Protein AF-A0A843SVW3-F1 (afdb_monomer_lite)

Foldseek 3Di:
DDDDPPDDDDDDDDDPDQKDWDWDWDQDPVGTWIKIWIWGDDPQWIWGWIQTVPPGIDIDIGGDDD

Structure (mmCIF, N/CA/C/O backbone):
data_AF-A0A843SVW3-F1
#
_entry.id   AF-A0A843SVW3-F1
#
loop_
_atom_site.group_PDB
_atom_site.id
_atom_site.type_symbol
_atom_site.label_atom_id
_atom_site.label_alt_id
_atom_site.label_comp_id
_atom_site.label_asym_id
_atom_site.label_entity_id
_atom_site.label_seq_id
_atom_site.pdbx_PDB_ins_code
_atom_site.Cartn_x
_atom_site.Cartn_y
_atom_site.Cartn_z
_atom_site.occupancy
_atom_sit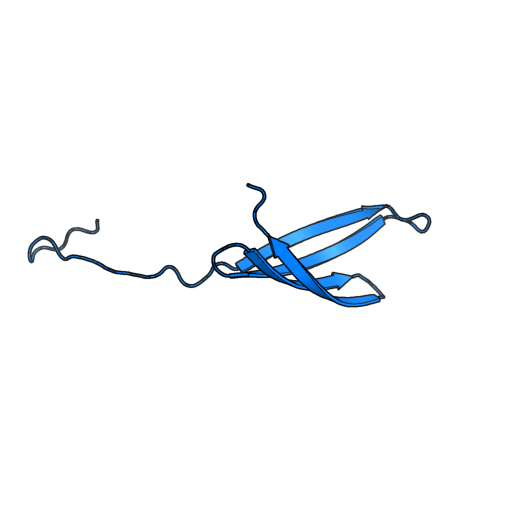e.B_iso_or_equiv
_atom_site.auth_seq_id
_atom_site.auth_comp_id
_atom_site.auth_asym_id
_atom_site.auth_atom_id
_atom_site.pdbx_PDB_model_num
ATOM 1 N N . MET A 1 1 ? -29.291 5.270 2.204 1.00 44.06 1 MET A N 1
ATOM 2 C CA . MET A 1 1 ? -30.642 4.918 2.685 1.00 44.06 1 MET A CA 1
ATOM 3 C C . MET A 1 1 ? -31.372 4.269 1.517 1.00 44.06 1 MET A C 1
ATOM 5 O O . MET A 1 1 ? -31.568 4.946 0.515 1.00 44.06 1 MET A O 1
ATOM 9 N N . LEU A 1 2 ? -31.660 2.966 1.574 1.00 35.12 2 LEU A N 1
ATOM 10 C CA . LEU A 1 2 ? -32.479 2.274 0.569 1.00 35.12 2 LEU A CA 1
ATOM 11 C C . LEU A 1 2 ? -33.878 2.100 1.161 1.00 35.12 2 LEU A C 1
ATOM 13 O O . LEU A 1 2 ? -34.027 1.476 2.205 1.00 35.12 2 LEU A O 1
ATOM 17 N N . ASN A 1 3 ? -34.879 2.705 0.528 1.00 38.22 3 ASN A N 1
ATOM 18 C CA . ASN A 1 3 ? -36.254 2.721 1.014 1.00 38.22 3 ASN A CA 1
ATOM 19 C C . ASN A 1 3 ? -36.952 1.398 0.651 1.00 38.22 3 ASN A C 1
ATOM 21 O O . ASN A 1 3 ? -36.964 1.016 -0.520 1.00 38.22 3 ASN A O 1
ATOM 25 N N . SER A 1 4 ? -37.530 0.707 1.635 1.00 47.56 4 SER A N 1
ATOM 26 C CA . SER A 1 4 ? -38.427 -0.430 1.409 1.00 47.56 4 SER A CA 1
ATOM 27 C C . SER A 1 4 ? -39.776 -0.162 2.078 1.00 47.56 4 SER A C 1
ATOM 29 O O . SER A 1 4 ? -39.845 0.517 3.100 1.00 47.56 4 SER A O 1
ATOM 31 N N . LEU A 1 5 ? -40.846 -0.718 1.505 1.00 53.19 5 LEU A N 1
ATOM 32 C CA . LEU A 1 5 ? -42.259 -0.490 1.856 1.00 53.19 5 LEU A CA 1
ATOM 33 C C . LEU A 1 5 ? -42.661 -0.804 3.318 1.00 53.19 5 LEU A C 1
ATOM 35 O O . LEU A 1 5 ? -43.818 -0.600 3.671 1.00 53.19 5 LEU A O 1
ATOM 39 N N . ALA A 1 6 ? -41.747 -1.284 4.167 1.00 52.47 6 ALA A N 1
ATOM 40 C CA . ALA A 1 6 ? -42.006 -1.664 5.560 1.00 52.47 6 ALA A CA 1
ATOM 41 C C . ALA A 1 6 ? -41.602 -0.602 6.610 1.00 52.47 6 ALA A C 1
ATOM 43 O O . ALA A 1 6 ? -41.717 -0.860 7.807 1.00 52.47 6 ALA A O 1
ATOM 44 N N . GLY A 1 7 ? -41.161 0.589 6.189 1.00 52.53 7 GLY A N 1
ATOM 45 C CA . GLY A 1 7 ? -40.649 1.637 7.081 1.00 52.53 7 GLY A CA 1
ATOM 46 C C . GLY A 1 7 ? -39.119 1.676 7.138 1.00 52.53 7 GLY A C 1
ATOM 47 O O . GLY A 1 7 ? -38.443 0.835 6.544 1.00 52.53 7 GLY A O 1
ATOM 48 N N . ASP A 1 8 ? -38.575 2.698 7.806 1.00 35.72 8 ASP A N 1
ATOM 49 C CA . ASP A 1 8 ? -37.132 2.966 7.856 1.00 35.72 8 ASP A CA 1
ATOM 50 C C . ASP A 1 8 ? -36.390 1.818 8.569 1.00 35.72 8 ASP A C 1
ATOM 52 O O . ASP A 1 8 ? -36.619 1.545 9.748 1.00 35.72 8 ASP A O 1
ATOM 56 N N . VAL A 1 9 ? -35.507 1.123 7.846 1.00 45.25 9 VAL A N 1
ATOM 57 C CA . VAL A 1 9 ? -34.685 0.028 8.382 1.00 45.25 9 VAL A CA 1
ATOM 58 C C . VAL A 1 9 ? -33.266 0.546 8.584 1.00 45.25 9 VAL A C 1
ATOM 60 O O . VAL A 1 9 ? -32.585 0.918 7.627 1.00 45.25 9 VAL A O 1
ATOM 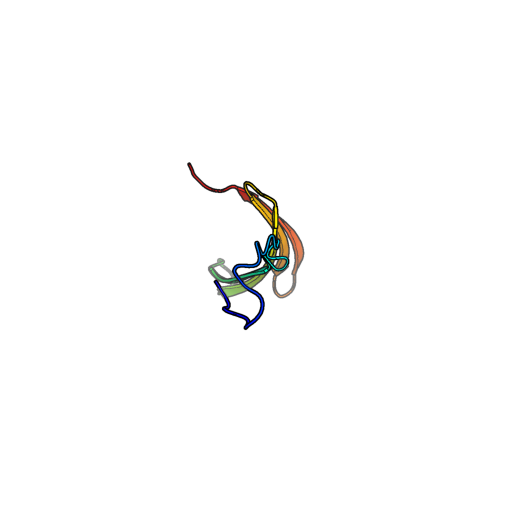63 N N . ALA A 1 10 ? -32.797 0.540 9.834 1.00 39.69 10 ALA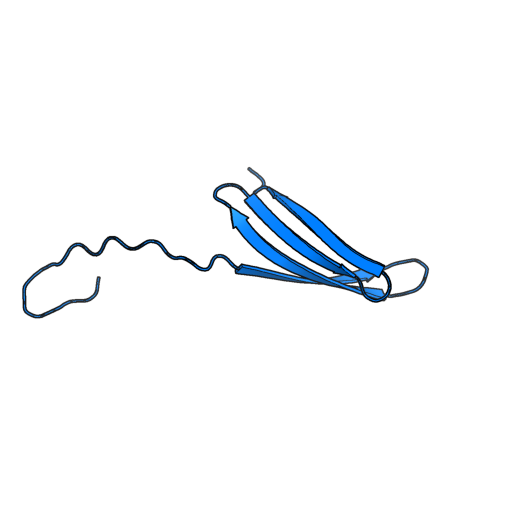 A N 1
ATOM 64 C CA . ALA A 1 10 ? -31.414 0.864 10.162 1.00 39.69 10 ALA A CA 1
ATOM 65 C C . ALA A 1 10 ? -30.476 -0.217 9.602 1.00 39.69 10 ALA A C 1
ATOM 67 O O . ALA A 1 10 ? -30.338 -1.304 10.162 1.00 39.69 10 ALA A O 1
ATOM 68 N N . VAL A 1 11 ? -29.829 0.083 8.477 1.00 44.31 11 VAL A N 1
ATOM 69 C CA . VAL A 1 11 ? -28.803 -0.783 7.893 1.00 44.31 11 VAL A CA 1
ATOM 70 C C . VAL A 1 11 ? -27.455 -0.424 8.509 1.00 44.31 11 VAL A C 1
ATOM 72 O O . VAL A 1 11 ? -26.848 0.582 8.147 1.00 44.31 11 VAL A O 1
ATOM 75 N N . ASN A 1 12 ? -26.974 -1.268 9.418 1.00 47.31 12 ASN A N 1
ATOM 76 C CA . ASN A 1 12 ? -25.579 -1.267 9.848 1.00 47.31 12 ASN A CA 1
ATOM 77 C C . ASN A 1 12 ? -24.815 -2.277 8.987 1.00 47.31 12 ASN A C 1
ATOM 79 O O . ASN A 1 12 ? -25.075 -3.476 9.058 1.00 47.31 12 ASN A O 1
ATOM 83 N N . GLY A 1 13 ? -23.887 -1.794 8.165 1.00 38.00 13 GLY A N 1
ATOM 84 C CA . GLY A 1 13 ? -23.022 -2.630 7.336 1.00 38.00 13 GLY A CA 1
ATOM 85 C C . GLY A 1 13 ? -21.576 -2.161 7.425 1.00 38.00 13 GLY A C 1
ATOM 86 O O . GLY A 1 13 ? -21.310 -0.964 7.504 1.00 38.00 13 GLY A O 1
ATOM 87 N N . THR A 1 14 ? -20.636 -3.102 7.418 1.00 54.25 14 THR A N 1
ATOM 88 C CA . THR A 1 14 ? -19.198 -2.827 7.314 1.00 54.25 14 THR A CA 1
ATOM 89 C C . THR A 1 14 ? -18.747 -3.081 5.881 1.00 54.25 14 THR A C 1
ATOM 91 O O . THR A 1 14 ? -18.908 -4.182 5.355 1.00 54.25 14 THR A O 1
ATOM 94 N N . VAL A 1 15 ? -18.173 -2.061 5.240 1.00 46.28 15 VAL A N 1
ATOM 95 C CA . VAL A 1 15 ? -17.568 -2.197 3.909 1.00 46.28 15 VAL A CA 1
ATOM 96 C C . VAL A 1 15 ? -16.305 -3.045 4.045 1.00 46.28 15 VAL A C 1
ATOM 98 O O . VAL A 1 15 ? -15.332 -2.629 4.668 1.00 46.28 15 VAL A O 1
ATOM 101 N N . THR A 1 16 ? -16.338 -4.248 3.482 1.00 54.62 16 THR A N 1
ATOM 102 C CA . THR A 1 16 ? -15.273 -5.258 3.562 1.00 54.62 16 THR A CA 1
ATOM 103 C C . THR A 1 16 ? -14.674 -5.494 2.180 1.00 54.62 16 THR A C 1
ATOM 105 O O . THR A 1 16 ? -14.873 -6.533 1.568 1.00 54.62 16 THR A O 1
ATOM 108 N N . SER A 1 17 ? -13.949 -4.503 1.666 1.00 55.66 17 SER A N 1
ATOM 109 C CA . SER A 1 17 ? -12.944 -4.717 0.614 1.00 55.66 17 SER A CA 1
ATOM 110 C C . SER A 1 17 ? -12.124 -3.442 0.448 1.00 55.66 17 SER A C 1
ATOM 112 O O . SER A 1 17 ? -12.362 -2.638 -0.453 1.00 55.66 17 SER A O 1
ATOM 114 N N . ALA A 1 18 ? -11.181 -3.218 1.356 1.00 69.19 18 ALA A N 1
ATOM 115 C CA . ALA A 1 18 ? -10.269 -2.088 1.276 1.00 69.19 18 ALA A CA 1
ATOM 116 C C . ALA A 1 18 ? -8.963 -2.528 0.590 1.00 69.19 18 ALA A C 1
ATOM 118 O O . ALA A 1 18 ? -7.882 -2.366 1.147 1.00 69.19 18 ALA A O 1
ATOM 119 N N . VAL A 1 19 ? -9.087 -3.129 -0.600 1.00 72.88 19 VAL A N 1
ATOM 120 C CA . VAL A 1 19 ? -7.939 -3.591 -1.390 1.00 72.88 19 VAL A CA 1
ATOM 121 C C . VAL A 1 19 ? -7.274 -2.376 -2.034 1.00 72.88 19 VAL A C 1
ATOM 123 O O . VAL A 1 19 ? -7.895 -1.642 -2.804 1.00 72.88 19 VAL A O 1
ATOM 126 N N . LEU A 1 20 ? -6.004 -2.166 -1.717 1.00 74.69 20 LEU A N 1
ATOM 127 C CA . LEU A 1 20 ? -5.130 -1.156 -2.288 1.00 74.69 20 LEU A CA 1
ATOM 128 C C . LEU A 1 20 ? -4.246 -1.798 -3.352 1.00 74.69 20 LEU A C 1
ATOM 130 O O . LEU A 1 20 ? -3.493 -2.727 -3.067 1.00 74.69 20 LEU A O 1
ATOM 134 N N . ARG A 1 21 ? -4.301 -1.266 -4.573 1.00 83.56 21 ARG A N 1
ATOM 135 C CA . ARG A 1 21 ? -3.368 -1.605 -5.646 1.00 83.56 21 ARG A CA 1
ATOM 136 C C . ARG A 1 21 ? -2.652 -0.345 -6.112 1.00 83.56 21 ARG A C 1
ATOM 138 O O . ARG A 1 21 ? -3.303 0.641 -6.443 1.00 83.56 21 ARG A O 1
ATOM 145 N N . ILE A 1 22 ? -1.325 -0.388 -6.133 1.00 80.44 22 ILE A N 1
ATOM 146 C CA . ILE A 1 22 ? -0.462 0.709 -6.576 1.00 80.44 22 ILE A CA 1
ATOM 147 C C . ILE A 1 22 ? 0.500 0.150 -7.617 1.00 80.44 22 ILE A C 1
ATOM 149 O O . ILE A 1 22 ? 1.178 -0.842 -7.371 1.00 80.44 22 ILE A O 1
ATOM 153 N N . GLU A 1 23 ? 0.574 0.797 -8.772 1.00 85.00 23 GLU A N 1
ATOM 154 C CA . GLU A 1 23 ? 1.496 0.437 -9.846 1.00 85.00 23 GLU A CA 1
ATOM 155 C C . GLU A 1 23 ? 2.371 1.640 -10.175 1.00 85.00 23 GLU A C 1
ATOM 157 O O . GLU A 1 23 ? 1.866 2.748 -10.361 1.00 85.00 23 GLU A O 1
ATOM 162 N N . PHE A 1 24 ? 3.684 1.437 -10.233 1.00 82.81 24 PHE A N 1
ATOM 163 C CA . PHE A 1 24 ? 4.625 2.489 -10.601 1.00 82.81 24 PHE A CA 1
ATOM 164 C C . PHE A 1 24 ? 5.894 1.917 -11.229 1.00 82.81 24 PHE A C 1
ATOM 166 O O . PHE A 1 24 ? 6.195 0.731 -11.115 1.00 82.81 24 PHE A O 1
ATOM 173 N N . GLN A 1 25 ? 6.652 2.789 -11.893 1.00 84.06 25 GLN A N 1
ATOM 174 C CA . GLN A 1 25 ? 7.959 2.463 -12.450 1.00 84.06 25 GLN A CA 1
ATOM 175 C C . GLN A 1 25 ? 9.050 3.149 -11.626 1.00 84.06 25 GLN A C 1
ATOM 177 O O . GLN A 1 25 ? 9.139 4.378 -11.598 1.00 84.06 25 GLN A O 1
ATOM 182 N N . ALA A 1 26 ? 9.882 2.365 -10.945 1.00 80.62 26 ALA A N 1
ATOM 183 C CA . ALA A 1 26 ? 11.049 2.879 -10.247 1.00 80.62 26 ALA A CA 1
ATOM 184 C C . ALA A 1 26 ? 12.187 3.115 -11.243 1.00 80.62 26 ALA A C 1
ATOM 186 O O . ALA A 1 26 ? 12.617 2.202 -11.944 1.00 80.62 26 ALA A O 1
ATOM 187 N N . LYS A 1 27 ? 12.706 4.341 -11.301 1.00 81.88 27 LYS A N 1
ATOM 188 C CA . LYS A 1 27 ? 13.892 4.652 -12.102 1.00 81.88 27 LYS A CA 1
ATOM 189 C C . LYS A 1 27 ? 15.136 4.199 -11.349 1.00 81.88 27 LYS A C 1
ATOM 191 O O . LYS A 1 27 ? 15.474 4.766 -10.314 1.00 81.88 27 LYS A O 1
ATOM 196 N N . THR A 1 28 ? 15.811 3.188 -11.875 1.00 81.56 28 THR A N 1
ATOM 197 C CA . THR A 1 28 ? 17.089 2.687 -11.359 1.00 81.56 28 THR A CA 1
ATOM 198 C C . THR A 1 28 ? 18.210 3.002 -12.358 1.00 81.56 28 THR A C 1
ATOM 200 O O . THR A 1 28 ? 17.921 3.257 -13.530 1.00 81.56 28 THR A O 1
ATOM 203 N N . PRO A 1 29 ? 19.497 2.950 -11.963 1.00 84.62 29 PRO A N 1
ATOM 204 C CA . PRO A 1 29 ? 20.610 3.087 -12.909 1.00 84.62 29 PRO A CA 1
ATOM 205 C C . PRO A 1 29 ? 20.597 2.055 -14.050 1.00 84.62 29 PRO A C 1
ATOM 207 O O . PRO A 1 29 ? 21.224 2.278 -15.080 1.00 84.62 29 PRO A O 1
ATOM 210 N N . GLN A 1 30 ? 19.896 0.932 -13.871 1.00 80.31 30 GLN A N 1
ATOM 211 C CA . GLN A 1 30 ? 19.773 -0.147 -14.854 1.00 80.31 30 GLN A CA 1
ATOM 212 C C . GLN A 1 30 ? 18.561 0.026 -15.787 1.00 80.31 30 GLN A C 1
ATOM 214 O O . GLN A 1 30 ? 18.421 -0.740 -16.737 1.00 80.31 30 GLN A O 1
ATOM 219 N N . GLY A 1 31 ? 17.696 1.017 -15.536 1.00 84.00 31 GLY A N 1
ATOM 220 C CA . GLY A 1 31 ? 16.473 1.272 -16.298 1.00 84.00 31 GLY A CA 1
ATOM 221 C C . GLY A 1 31 ? 15.231 1.446 -15.421 1.00 84.00 31 GLY A C 1
ATOM 222 O O . GLY A 1 31 ? 15.310 1.512 -14.190 1.00 84.00 31 GLY A O 1
ATOM 223 N N . GLU A 1 32 ? 14.070 1.544 -16.067 1.00 82.19 32 GLU A N 1
ATOM 224 C CA . GLU A 1 32 ? 12.773 1.577 -15.384 1.00 82.19 32 GLU A CA 1
ATOM 225 C C . GLU A 1 32 ? 12.382 0.170 -14.917 1.00 82.19 32 GLU A C 1
ATOM 227 O O . GLU A 1 32 ? 12.405 -0.786 -15.691 1.00 82.19 32 GLU A O 1
ATOM 232 N N . LEU A 1 33 ? 12.037 0.047 -13.636 1.00 84.38 33 LEU A N 1
ATOM 233 C CA . LEU A 1 33 ? 11.651 -1.199 -12.991 1.00 84.38 33 LEU A CA 1
ATOM 234 C C . LEU A 1 33 ? 10.169 -1.135 -12.601 1.00 84.38 33 LEU A C 1
ATOM 236 O O . LEU A 1 33 ? 9.816 -0.339 -11.725 1.00 84.38 33 LEU A O 1
ATOM 240 N N . PRO A 1 34 ? 9.290 -1.940 -13.219 1.00 82.62 34 PRO A N 1
ATOM 241 C CA . PRO A 1 34 ? 7.884 -1.962 -12.851 1.00 82.62 34 PRO A CA 1
ATOM 242 C C . PRO A 1 34 ? 7.697 -2.636 -11.488 1.00 82.62 34 PRO A C 1
ATOM 244 O O . PRO A 1 34 ? 8.223 -3.724 -11.228 1.00 82.62 34 PRO A O 1
ATOM 247 N N . ILE A 1 35 ? 6.929 -1.973 -10.628 1.00 84.44 35 ILE A N 1
ATOM 248 C CA . ILE A 1 35 ? 6.584 -2.427 -9.285 1.00 84.44 35 ILE A CA 1
ATOM 249 C C . ILE A 1 35 ? 5.065 -2.395 -9.142 1.00 84.44 35 ILE A C 1
ATOM 251 O O . ILE A 1 35 ? 4.415 -1.383 -9.420 1.00 84.44 35 ILE A O 1
ATOM 255 N N . VAL A 1 36 ? 4.509 -3.515 -8.684 1.00 86.12 36 VAL A N 1
ATOM 256 C CA . VAL A 1 36 ? 3.081 -3.680 -8.406 1.00 86.12 36 VAL A CA 1
ATOM 257 C C . VAL A 1 36 ? 2.917 -3.986 -6.928 1.00 86.12 36 VAL A C 1
ATOM 259 O O . VAL A 1 36 ? 3.342 -5.034 -6.459 1.00 86.12 36 VAL A O 1
ATOM 262 N N . MET A 1 37 ? 2.280 -3.090 -6.190 1.00 86.06 37 MET A N 1
ATOM 263 C CA . MET A 1 37 ? 1.965 -3.274 -4.780 1.00 86.06 37 MET A CA 1
ATOM 264 C C . MET A 1 37 ? 0.484 -3.583 -4.629 1.00 86.06 37 MET A C 1
ATOM 266 O O . MET A 1 37 ? -0.366 -2.860 -5.143 1.00 86.06 37 MET A O 1
ATOM 270 N N . THR A 1 38 ? 0.175 -4.646 -3.904 1.00 88.56 38 THR A N 1
ATOM 271 C CA . THR A 1 38 ? -1.179 -5.010 -3.490 1.00 88.56 38 THR A CA 1
ATOM 272 C C . THR A 1 38 ? -1.214 -5.144 -1.984 1.00 88.56 38 THR A C 1
ATOM 274 O O . THR A 1 38 ? -0.285 -5.703 -1.406 1.00 88.56 38 THR A O 1
ATOM 277 N N . GLY A 1 39 ? -2.268 -4.672 -1.341 1.00 86.38 39 GLY A N 1
ATOM 278 C CA . GLY A 1 39 ? -2.444 -4.833 0.095 1.00 86.38 39 GLY A CA 1
ATOM 279 C C . GLY A 1 39 ? -3.833 -4.439 0.542 1.00 86.38 39 GLY A C 1
ATOM 280 O O . GLY A 1 39 ? -4.660 -4.053 -0.276 1.00 86.38 39 GLY A O 1
ATOM 281 N N . ASP A 1 40 ? -4.070 -4.509 1.840 1.00 87.44 40 ASP A N 1
ATOM 282 C CA . ASP A 1 40 ? -5.350 -4.170 2.447 1.00 87.44 40 ASP A CA 1
ATOM 283 C C . ASP A 1 40 ? -5.180 -3.012 3.427 1.00 87.44 40 ASP A C 1
ATOM 285 O O . ASP A 1 40 ? -4.177 -2.928 4.143 1.00 87.44 40 ASP A O 1
ATOM 289 N N . PHE A 1 41 ? -6.165 -2.113 3.485 1.00 81.19 41 PHE A N 1
ATOM 290 C CA . PHE A 1 41 ? -6.207 -1.101 4.536 1.00 81.19 41 PHE A CA 1
ATOM 291 C C . PHE A 1 41 ? -6.574 -1.736 5.881 1.00 81.19 41 PHE A C 1
ATOM 293 O O . PHE A 1 41 ? -7.618 -2.368 6.041 1.00 81.19 41 PHE A O 1
ATOM 300 N N . THR A 1 42 ? -5.743 -1.481 6.884 1.00 74.25 42 THR A N 1
ATOM 301 C CA . THR A 1 42 ? -5.921 -1.910 8.268 1.00 74.25 42 THR A CA 1
ATOM 302 C C . THR A 1 42 ? -6.123 -0.680 9.149 1.00 74.25 42 THR A C 1
ATOM 304 O O . THR A 1 42 ? -5.164 -0.156 9.715 1.00 74.25 42 THR A O 1
ATOM 307 N N . GLY A 1 43 ? -7.360 -0.187 9.255 1.00 77.25 43 GLY A N 1
ATOM 308 C CA . GLY A 1 43 ? -7.734 0.918 10.152 1.00 77.25 43 GLY A CA 1
ATOM 309 C C . GLY A 1 43 ? -6.967 2.228 9.909 1.00 77.25 43 GLY A C 1
ATOM 310 O O . GLY A 1 43 ? -7.454 3.115 9.216 1.00 77.25 43 GLY A O 1
ATOM 311 N N . THR A 1 44 ? -5.779 2.360 10.504 1.00 77.12 44 THR A N 1
ATOM 312 C CA . THR A 1 44 ? -4.884 3.530 10.441 1.00 77.12 44 THR A CA 1
ATOM 313 C C . THR A 1 44 ? -3.785 3.438 9.371 1.00 77.12 44 THR A C 1
ATOM 315 O O . THR A 1 44 ? -3.059 4.412 9.151 1.00 77.12 44 THR A O 1
ATOM 318 N N . GLY A 1 45 ? -3.650 2.298 8.691 1.00 82.88 45 GLY A N 1
ATOM 319 C CA . GLY A 1 45 ? -2.608 2.062 7.689 1.00 82.88 45 GLY A CA 1
ATOM 320 C C . GLY A 1 45 ? -3.017 1.059 6.613 1.00 82.88 45 GLY A C 1
ATOM 321 O O . GLY A 1 45 ? -4.199 0.769 6.449 1.00 82.88 45 GLY A O 1
ATOM 322 N N . ALA A 1 46 ? -2.036 0.543 5.879 1.00 86.50 46 ALA A N 1
ATOM 323 C CA . ALA A 1 46 ? -2.189 -0.537 4.914 1.00 86.50 46 ALA A CA 1
ATOM 324 C C . ALA A 1 46 ? -0.966 -1.461 4.935 1.00 86.50 46 ALA A C 1
ATOM 326 O O . ALA A 1 46 ? 0.135 -1.027 5.278 1.00 86.50 46 ALA A O 1
ATOM 327 N N . ALA A 1 47 ? -1.147 -2.724 4.569 1.00 89.62 47 ALA A N 1
ATOM 328 C CA . ALA A 1 47 ? -0.059 -3.692 4.470 1.00 89.62 47 ALA A CA 1
ATOM 329 C C . ALA A 1 47 ? -0.309 -4.682 3.333 1.00 89.62 47 ALA A C 1
ATOM 331 O O . ALA A 1 47 ? -1.461 -4.976 3.011 1.00 89.62 47 ALA A O 1
ATOM 332 N N . GLY A 1 48 ? 0.758 -5.216 2.740 1.00 89.81 48 GLY A N 1
ATOM 333 C CA . GLY A 1 48 ? 0.623 -6.220 1.694 1.00 89.81 48 GLY A CA 1
ATOM 334 C C . GLY A 1 48 ? 1.935 -6.633 1.039 1.00 89.81 48 GLY A C 1
ATOM 335 O O . GLY A 1 48 ? 3.000 -6.570 1.646 1.00 89.81 48 GLY A O 1
ATOM 336 N N . LYS A 1 49 ? 1.839 -7.070 -0.218 1.00 91.94 49 LYS A N 1
ATOM 337 C CA . LYS A 1 49 ? 2.946 -7.573 -1.038 1.00 91.94 49 LYS A CA 1
ATOM 338 C C . LYS A 1 49 ? 3.257 -6.622 -2.186 1.00 91.94 49 LYS A C 1
ATOM 340 O O . LYS A 1 49 ? 2.353 -6.062 -2.803 1.00 91.94 49 LYS A O 1
ATOM 345 N N . ALA A 1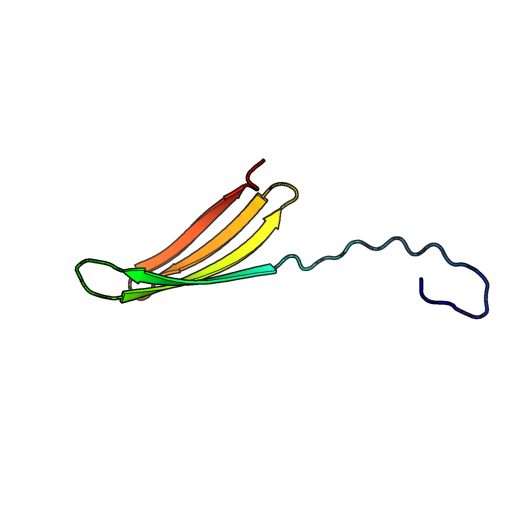 50 ? 4.537 -6.437 -2.469 1.00 88.88 50 ALA A N 1
ATOM 346 C CA . ALA A 1 50 ? 5.040 -5.707 -3.619 1.00 88.88 50 ALA A CA 1
ATOM 347 C C . ALA A 1 50 ? 5.766 -6.686 -4.539 1.00 88.88 50 ALA A C 1
ATOM 349 O O . ALA A 1 50 ? 6.802 -7.232 -4.169 1.00 88.88 50 ALA A O 1
ATOM 350 N N . GLY A 1 51 ? 5.219 -6.907 -5.728 1.00 89.44 51 GLY A N 1
ATOM 351 C CA . GLY A 1 51 ? 5.875 -7.628 -6.806 1.00 89.44 51 GLY 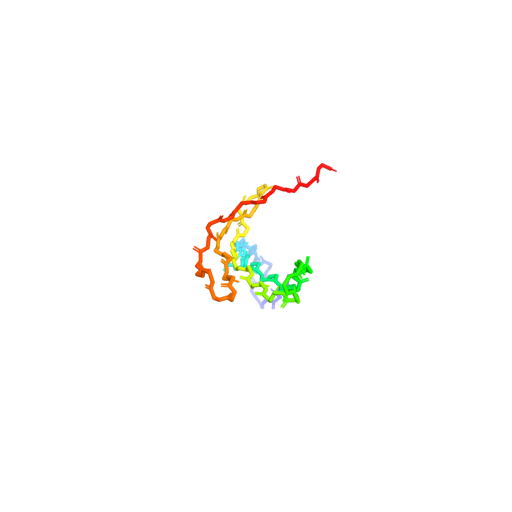A CA 1
ATOM 352 C C . GLY A 1 51 ? 6.851 -6.707 -7.525 1.00 89.44 51 GLY A C 1
ATOM 353 O O . GLY A 1 51 ? 6.451 -5.694 -8.104 1.00 89.44 51 GLY A O 1
ATOM 354 N N . ILE A 1 52 ? 8.129 -7.071 -7.492 1.00 87.06 52 ILE A N 1
ATOM 355 C CA . ILE A 1 52 ? 9.205 -6.375 -8.190 1.00 87.06 52 ILE A CA 1
ATOM 356 C C . ILE A 1 52 ? 9.662 -7.272 -9.340 1.00 87.06 52 ILE A C 1
ATOM 358 O O . ILE A 1 52 ? 10.086 -8.414 -9.124 1.00 87.06 52 ILE A O 1
ATOM 362 N N . ALA A 1 53 ? 9.575 -6.771 -10.573 1.00 81.56 53 ALA A N 1
ATOM 363 C CA . ALA A 1 53 ? 9.932 -7.557 -11.749 1.00 81.56 53 ALA A CA 1
ATOM 364 C C . ALA A 1 53 ? 11.377 -8.081 -11.659 1.00 81.56 53 ALA A C 1
ATOM 366 O O . ALA A 1 53 ? 12.325 -7.319 -11.507 1.00 81.56 53 ALA A O 1
ATOM 367 N N . GLY A 1 54 ? 11.542 -9.405 -11.725 1.00 81.19 54 GLY A N 1
ATOM 368 C CA . GLY A 1 54 ? 12.851 -10.062 -11.637 1.00 81.19 54 GLY A CA 1
ATOM 369 C C . GLY A 1 54 ? 13.456 -10.171 -10.229 1.00 81.19 54 GLY A C 1
ATOM 370 O O . GLY A 1 54 ? 14.510 -10.785 -10.096 1.00 81.19 54 GLY A O 1
ATOM 371 N N . MET A 1 55 ? 12.809 -9.635 -9.185 1.00 82.31 55 MET A N 1
ATOM 372 C CA . MET A 1 55 ? 13.300 -9.689 -7.794 1.00 82.31 55 MET A CA 1
ATOM 373 C C . MET A 1 55 ? 12.351 -10.410 -6.823 1.00 82.31 55 MET A C 1
ATOM 375 O O . MET A 1 55 ? 12.738 -10.689 -5.691 1.00 82.31 55 MET A O 1
ATOM 379 N N . GLY A 1 56 ? 11.138 -10.755 -7.264 1.00 87.31 56 GLY A N 1
ATOM 380 C CA . GLY A 1 56 ? 10.157 -11.489 -6.461 1.00 87.31 56 GLY A CA 1
ATOM 381 C C . GLY A 1 56 ? 9.234 -10.575 -5.656 1.00 87.31 56 GLY A C 1
ATOM 382 O O . GLY A 1 56 ? 9.062 -9.401 -5.988 1.00 87.31 56 GLY A O 1
ATOM 383 N N . GLU A 1 57 ? 8.598 -11.135 -4.627 1.00 91.69 57 GLU A N 1
ATOM 384 C CA . GLU A 1 57 ? 7.653 -10.415 -3.770 1.00 91.69 57 GLU A CA 1
ATOM 385 C C . GLU A 1 57 ? 8.291 -10.005 -2.443 1.00 91.69 57 GLU A C 1
ATOM 387 O O . GLU A 1 57 ? 8.953 -10.811 -1.786 1.00 91.69 57 GLU A O 1
ATOM 392 N N . VAL A 1 58 ? 8.039 -8.766 -2.020 1.00 90.94 58 VAL A N 1
ATOM 393 C CA . VAL A 1 58 ? 8.460 -8.243 -0.715 1.00 90.94 58 VAL A CA 1
ATOM 394 C C . VAL A 1 58 ? 7.264 -7.728 0.080 1.00 90.94 58 VAL A C 1
ATOM 396 O O . VAL A 1 58 ? 6.323 -7.172 -0.484 1.00 90.94 58 VAL A O 1
ATOM 399 N N . ASP A 1 59 ? 7.289 -7.922 1.395 1.00 92.00 59 ASP A N 1
ATOM 400 C CA . ASP A 1 59 ? 6.283 -7.359 2.297 1.00 92.00 59 ASP A CA 1
ATOM 401 C C . ASP A 1 59 ? 6.453 -5.843 2.436 1.00 92.00 59 ASP A C 1
ATOM 403 O O . ASP A 1 59 ? 7.574 -5.336 2.517 1.00 92.00 59 ASP A O 1
ATOM 407 N N . TRP A 1 60 ? 5.338 -5.114 2.502 1.00 87.56 60 TRP A N 1
ATOM 408 C CA . TRP A 1 60 ? 5.325 -3.676 2.754 1.00 87.56 60 TRP A CA 1
ATOM 409 C C . TRP A 1 60 ? 4.233 -3.283 3.749 1.00 87.56 60 TRP A C 1
ATOM 411 O O . TRP A 1 60 ? 3.202 -3.946 3.883 1.00 87.56 60 TRP A O 1
ATOM 421 N N . THR A 1 61 ? 4.457 -2.158 4.424 1.00 89.50 61 THR A N 1
ATOM 422 C CA . THR A 1 61 ? 3.479 -1.491 5.286 1.00 89.50 61 THR A CA 1
ATOM 423 C C . THR A 1 61 ? 3.475 0.009 4.996 1.00 89.50 61 THR A C 1
ATOM 425 O O . THR A 1 61 ? 4.478 0.578 4.566 1.00 89.50 61 THR A O 1
ATOM 428 N N . ALA A 1 62 ? 2.329 0.654 5.192 1.00 83.00 62 ALA A N 1
ATOM 429 C CA . ALA A 1 62 ? 2.142 2.088 5.038 1.00 83.00 62 ALA A CA 1
ATOM 430 C C . ALA A 1 62 ? 1.234 2.620 6.147 1.00 83.00 62 ALA A C 1
ATOM 432 O O . ALA A 1 62 ? 0.284 1.960 6.568 1.00 83.00 62 ALA A O 1
ATOM 433 N N . THR A 1 63 ? 1.497 3.839 6.599 1.00 85.06 63 THR A N 1
ATOM 434 C CA . THR A 1 63 ? 0.658 4.554 7.563 1.00 85.06 63 THR A CA 1
ATOM 435 C C . THR A 1 63 ? 0.091 5.807 6.917 1.00 85.06 63 THR A C 1
ATOM 437 O O . THR A 1 63 ? 0.702 6.404 6.028 1.00 85.06 63 THR A O 1
ATOM 440 N N . ARG A 1 64 ? -1.107 6.215 7.342 1.00 78.12 64 ARG A N 1
ATOM 441 C CA . ARG A 1 64 ? -1.672 7.491 6.906 1.00 78.12 64 ARG A CA 1
ATOM 442 C C . ARG A 1 64 ? -0.855 8.637 7.512 1.00 78.12 64 ARG A C 1
ATOM 444 O O . ARG A 1 64 ? -0.637 8.658 8.721 1.00 78.12 64 ARG 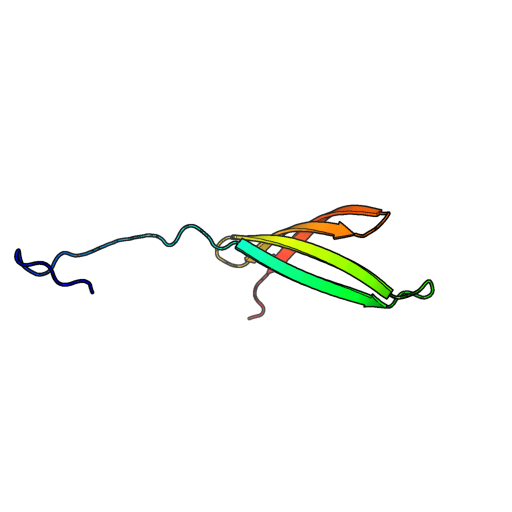A O 1
ATOM 451 N N . VAL A 1 65 ? -0.417 9.577 6.675 1.00 73.69 65 VAL A N 1
ATOM 452 C CA . VAL A 1 65 ? 0.230 10.815 7.140 1.00 73.69 65 VAL A CA 1
ATOM 453 C C . VAL A 1 65 ? -0.811 11.660 7.907 1.00 73.69 65 VAL A C 1
ATOM 455 O O . VAL A 1 65 ? -1.957 11.701 7.444 1.00 73.69 65 VAL A O 1
ATOM 458 N N . PRO A 1 66 ? -0.457 12.265 9.063 1.00 61.44 66 PRO A N 1
ATOM 459 C CA . PRO A 1 66 ? -1.356 13.111 9.858 1.00 61.44 66 PRO A CA 1
ATOM 460 C C . PRO A 1 66 ? -1.967 14.280 9.082 1.00 61.44 66 PRO A C 1
ATOM 462 O O . PRO A 1 66 ? -1.259 14.851 8.221 1.00 61.44 66 PRO A O 1
#

Secondary structure (DSSP, 8-state):
----TT------------EEEEEEEEEETTEEEEEEEEEEEETTEEEEEEEETTTEEEEEEEE---

Radius of gyration: 19.14 Å; chains: 1; bounding box: 63×25×27 Å

pLDDT: mean 73.63, std 17.35, range [35.12, 92.0]

Sequence (66 aa):
MLNSLAGDVAVNGTVTSAVLRIEFQAKTPQGELPIVMTGDFTGTGAAGKAGIAGMGEVDWTATRVP